Protein AF-A0A3N6H2N9-F1 (afdb_monomer)

Nearest PDB structures (foldseek):
  2o2v-assembly1_A  TM=4.662E-01  e=4.082E+00  Homo sapiens

pLDDT: mean 89.16, std 6.63, range [67.19, 97.81]

Structure (mmCIF, N/CA/C/O backbone):
data_AF-A0A3N6H2N9-F1
#
_entry.id   AF-A0A3N6H2N9-F1
#
loop_
_atom_site.group_PDB
_atom_site.id
_atom_site.type_symbol
_atom_site.label_atom_id
_atom_site.label_alt_id
_atom_site.label_comp_id
_atom_site.label_asym_id
_atom_site.label_entity_id
_atom_site.label_seq_id
_atom_site.pdbx_PDB_ins_code
_atom_site.Cartn_x
_atom_site.Cartn_y
_atom_site.Cartn_z
_atom_site.occupancy
_atom_site.B_iso_or_equiv
_atom_site.auth_seq_id
_atom_site.auth_comp_id
_atom_site.auth_asym_id
_atom_site.auth_atom_id
_atom_site.pdbx_PDB_model_num
ATOM 1 N N . MET A 1 1 ? 6.621 2.821 -23.467 1.00 82.75 1 MET A N 1
ATOM 2 C CA . MET A 1 1 ? 8.092 2.648 -23.431 1.00 82.75 1 MET A CA 1
ATOM 3 C C . MET A 1 1 ? 8.603 1.781 -24.569 1.00 82.75 1 MET A C 1
ATOM 5 O O . MET A 1 1 ? 9.403 2.288 -25.336 1.00 82.75 1 MET A O 1
ATOM 9 N N . ALA A 1 2 ? 8.124 0.539 -24.730 1.00 85.50 2 ALA A N 1
ATOM 10 C CA . ALA A 1 2 ? 8.615 -0.377 -25.771 1.00 85.50 2 ALA A CA 1
ATOM 11 C C . ALA A 1 2 ? 8.611 0.232 -27.189 1.00 85.50 2 ALA A C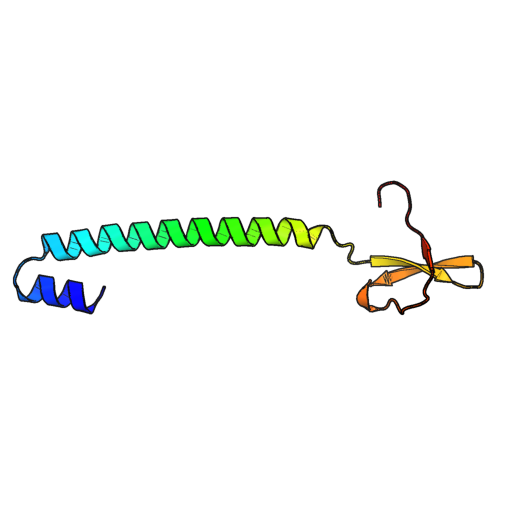 1
ATOM 13 O O . ALA A 1 2 ? 9.637 0.227 -27.856 1.00 85.50 2 ALA A O 1
ATOM 14 N N . VAL A 1 3 ? 7.502 0.853 -27.609 1.00 90.06 3 VAL A N 1
ATOM 15 C CA . VAL A 1 3 ? 7.400 1.505 -28.931 1.00 90.06 3 VAL A CA 1
ATOM 16 C C . VAL A 1 3 ? 8.389 2.670 -29.089 1.00 90.06 3 VAL A C 1
ATOM 18 O O . VAL A 1 3 ? 9.026 2.795 -30.127 1.00 90.06 3 VAL A O 1
ATOM 21 N N . ALA A 1 4 ? 8.570 3.494 -28.052 1.00 85.50 4 ALA A N 1
ATOM 22 C CA . ALA A 1 4 ? 9.498 4.628 -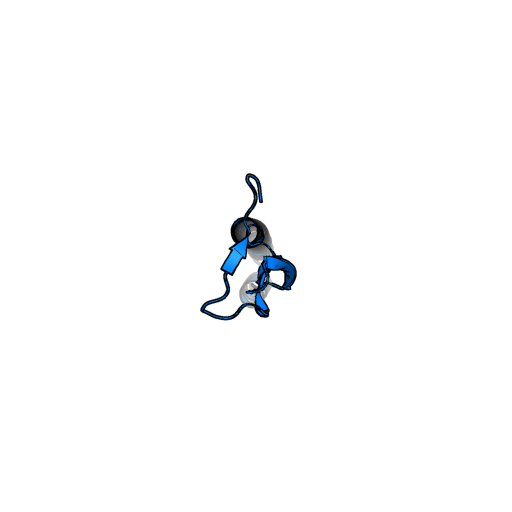28.084 1.00 85.50 4 ALA A CA 1
ATOM 23 C C . ALA A 1 4 ? 10.968 4.176 -28.127 1.00 85.50 4 ALA A C 1
ATOM 25 O O . ALA A 1 4 ? 11.759 4.733 -28.880 1.00 85.50 4 ALA A O 1
ATOM 26 N N . ALA A 1 5 ? 11.319 3.134 -27.368 1.00 85.94 5 ALA A N 1
ATOM 27 C CA . ALA A 1 5 ? 12.656 2.544 -27.374 1.00 85.94 5 ALA A CA 1
ATOM 28 C C . ALA A 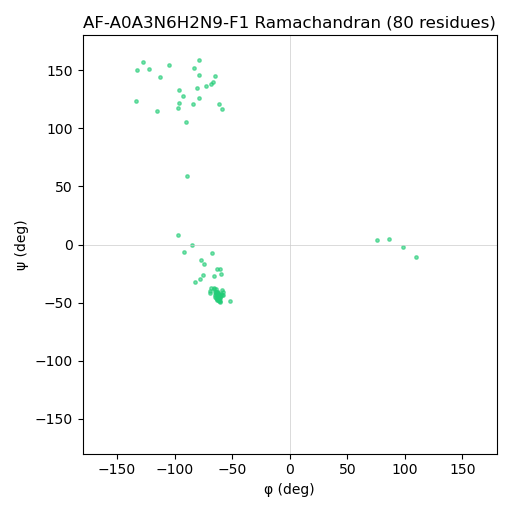1 5 ? 12.998 1.915 -28.732 1.00 85.94 5 ALA A C 1
ATOM 30 O O . ALA A 1 5 ? 14.090 2.129 -29.253 1.00 85.94 5 ALA A O 1
ATOM 31 N N . LEU A 1 6 ? 12.045 1.191 -29.330 1.00 89.50 6 LEU A N 1
ATOM 32 C CA . LEU A 1 6 ? 12.186 0.630 -30.674 1.00 89.50 6 LEU A CA 1
ATOM 33 C C . LEU A 1 6 ? 12.325 1.730 -31.732 1.00 89.50 6 LEU A C 1
ATOM 35 O O . LEU A 1 6 ? 13.182 1.625 -32.604 1.00 89.50 6 LEU A O 1
ATOM 39 N N . GLY A 1 7 ? 11.537 2.803 -31.627 1.00 90.75 7 GLY A N 1
ATOM 40 C CA . GLY A 1 7 ? 11.643 3.963 -32.513 1.00 90.75 7 GLY A CA 1
ATOM 41 C C . GLY A 1 7 ? 13.009 4.646 -32.425 1.00 90.75 7 GLY A C 1
ATOM 42 O O . GLY A 1 7 ? 13.632 4.890 -33.453 1.00 90.75 7 GLY A O 1
ATOM 43 N N . ALA A 1 8 ? 13.508 4.884 -31.209 1.00 90.38 8 ALA A N 1
ATOM 44 C CA . ALA A 1 8 ? 14.816 5.492 -30.971 1.00 90.38 8 ALA A CA 1
ATOM 45 C C . ALA A 1 8 ? 15.970 4.621 -31.504 1.00 90.38 8 ALA A C 1
ATOM 47 O O . ALA A 1 8 ? 16.879 5.125 -32.162 1.00 90.38 8 ALA A O 1
ATOM 48 N N . ALA A 1 9 ? 15.897 3.301 -31.299 1.00 87.88 9 ALA A N 1
ATOM 49 C CA . ALA A 1 9 ? 16.860 2.356 -31.857 1.00 87.88 9 ALA A CA 1
ATOM 50 C C . ALA A 1 9 ? 16.830 2.331 -33.396 1.00 87.88 9 ALA A C 1
ATOM 52 O O . ALA A 1 9 ? 17.886 2.314 -34.025 1.00 87.88 9 ALA A O 1
ATOM 53 N N . ALA A 1 10 ? 15.641 2.389 -34.007 1.00 93.06 10 ALA A N 1
ATOM 54 C CA . ALA A 1 10 ? 15.474 2.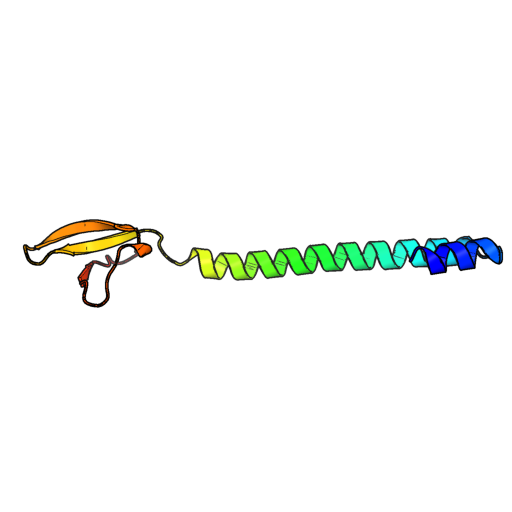371 -35.461 1.00 93.06 10 ALA A CA 1
ATOM 55 C C . ALA A 1 10 ? 16.061 3.610 -36.165 1.00 93.06 10 ALA A C 1
ATOM 57 O O . ALA A 1 10 ? 16.478 3.509 -37.316 1.00 93.06 10 ALA A O 1
ATOM 58 N N . ILE A 1 11 ? 16.132 4.759 -35.483 1.00 93.88 11 ILE A N 1
ATOM 59 C CA . ILE A 1 11 ? 16.740 5.999 -36.005 1.00 93.88 11 ILE A CA 1
ATOM 60 C C . ILE A 1 11 ? 18.200 6.200 -35.553 1.00 93.88 11 ILE A C 1
ATOM 62 O O . ILE A 1 11 ? 18.768 7.272 -35.755 1.00 93.88 11 ILE A O 1
ATOM 66 N N . GLY A 1 12 ? 18.809 5.197 -34.908 1.00 91.00 12 GLY A N 1
ATOM 67 C CA . GLY A 1 12 ? 20.187 5.253 -34.403 1.00 91.00 12 GLY A CA 1
ATOM 68 C C . GLY A 1 12 ? 20.384 6.078 -33.122 1.00 91.00 12 GLY A C 1
ATOM 69 O O . GLY A 1 12 ? 21.509 6.192 -32.642 1.00 91.00 12 GLY A O 1
ATOM 70 N N . GLN A 1 13 ? 19.315 6.614 -32.524 1.00 93.19 13 GLN A N 1
ATOM 71 C CA . GLN A 1 13 ? 19.344 7.411 -31.287 1.00 93.19 13 GLN A CA 1
ATOM 72 C C . GLN A 1 13 ? 19.198 6.528 -30.042 1.00 93.19 13 GLN A C 1
ATOM 74 O O . GLN A 1 13 ? 18.276 6.659 -29.236 1.00 93.19 13 GLN A O 1
ATOM 79 N N . ILE A 1 14 ? 20.121 5.581 -29.882 1.00 90.06 14 ILE A N 1
ATOM 80 C CA . ILE A 1 14 ? 20.060 4.570 -28.815 1.00 90.06 14 ILE A CA 1
ATOM 81 C C . ILE A 1 14 ? 20.201 5.213 -27.426 1.00 90.06 14 ILE A C 1
ATOM 83 O O . ILE A 1 14 ? 19.522 4.797 -26.487 1.00 90.06 14 ILE A O 1
ATOM 87 N N . LEU A 1 15 ? 21.050 6.240 -27.297 1.00 91.88 15 LEU A N 1
ATOM 88 C CA . LEU A 1 15 ? 21.304 6.920 -26.024 1.00 91.88 15 LEU A CA 1
ATOM 89 C C . LEU A 1 15 ? 20.048 7.618 -25.487 1.00 91.88 15 LEU A C 1
ATOM 91 O O . LEU A 1 15 ? 19.701 7.435 -24.321 1.00 91.88 15 LEU A O 1
ATOM 95 N N . ASP A 1 16 ? 19.334 8.346 -26.343 1.00 88.69 16 ASP A N 1
ATOM 96 C CA . ASP A 1 16 ? 18.105 9.048 -25.963 1.00 88.69 16 ASP A CA 1
ATOM 97 C C . ASP A 1 16 ? 17.000 8.061 -25.565 1.00 88.69 16 ASP A C 1
ATOM 99 O O . ASP A 1 16 ? 16.312 8.246 -24.557 1.00 88.69 16 ASP A O 1
ATOM 103 N N . GLY A 1 17 ? 16.873 6.955 -26.307 1.00 91.25 17 GLY A N 1
ATOM 104 C CA . GLY A 1 17 ? 15.964 5.862 -25.959 1.00 91.25 17 GLY A CA 1
ATOM 105 C C . GLY A 1 17 ? 16.296 5.229 -24.604 1.00 91.25 17 GLY A C 1
ATOM 106 O O . GLY A 1 17 ? 15.397 5.005 -23.790 1.00 91.25 17 GLY A O 1
ATOM 107 N N . ALA A 1 18 ? 17.579 4.982 -24.329 1.00 91.31 18 ALA A N 1
ATOM 108 C CA . ALA A 1 18 ? 18.040 4.440 -23.053 1.00 91.31 18 ALA A CA 1
ATOM 109 C C . ALA A 1 18 ? 17.773 5.404 -21.887 1.00 91.31 18 ALA A C 1
ATOM 111 O O . ALA A 1 18 ? 17.274 4.981 -20.843 1.00 91.31 18 ALA A O 1
ATOM 112 N N . LEU A 1 19 ? 18.028 6.701 -22.071 1.00 93.31 19 LEU A N 1
ATOM 113 C CA . LEU A 1 19 ? 17.765 7.719 -21.055 1.00 93.31 19 LEU A CA 1
ATOM 114 C C . LEU A 1 19 ? 16.274 7.792 -20.704 1.00 93.31 19 LEU A C 1
ATOM 116 O O . LEU A 1 19 ? 15.916 7.796 -19.524 1.00 93.31 19 LEU A O 1
ATOM 120 N N . LEU A 1 20 ? 15.395 7.774 -21.712 1.00 92.25 20 LEU A N 1
ATOM 121 C CA . LEU A 1 20 ? 13.948 7.711 -21.496 1.00 92.25 20 LEU A CA 1
ATOM 122 C C . LEU A 1 20 ? 13.546 6.458 -20.716 1.00 92.25 20 LEU A C 1
ATOM 124 O O . LEU A 1 20 ? 12.679 6.540 -19.844 1.00 92.25 20 LEU A O 1
ATOM 128 N N . ILE A 1 21 ? 14.184 5.313 -20.993 1.00 92.69 21 ILE A N 1
ATOM 129 C CA . ILE A 1 21 ? 13.936 4.084 -20.236 1.00 92.69 21 ILE A CA 1
ATOM 130 C C . ILE A 1 21 ? 14.272 4.273 -18.760 1.00 92.69 21 ILE A C 1
ATOM 132 O O . ILE A 1 21 ? 13.443 3.966 -17.904 1.00 92.69 21 ILE A O 1
ATOM 136 N N . VAL A 1 22 ? 15.453 4.811 -18.466 1.00 94.94 22 VAL A N 1
ATOM 137 C CA . VAL A 1 22 ? 15.915 5.022 -17.092 1.00 94.94 22 VAL A CA 1
ATOM 138 C C . VAL A 1 22 ? 14.995 5.985 -16.340 1.00 94.94 22 VAL A C 1
ATOM 140 O O . VAL A 1 22 ? 14.538 5.654 -15.247 1.00 94.94 22 VAL A O 1
ATOM 143 N N . ILE A 1 23 ? 14.660 7.140 -16.923 1.00 95.31 23 ILE A N 1
ATOM 144 C CA . ILE A 1 23 ? 13.809 8.146 -16.265 1.00 95.31 23 ILE A CA 1
ATOM 145 C C . ILE A 1 23 ? 12.427 7.566 -15.944 1.00 95.31 23 ILE A C 1
ATOM 147 O O . ILE A 1 23 ? 11.928 7.724 -14.828 1.00 95.31 23 ILE A O 1
ATOM 151 N N . PHE A 1 24 ? 11.811 6.854 -16.892 1.00 94.06 24 PHE A N 1
ATOM 152 C CA . PHE A 1 24 ? 10.507 6.235 -16.659 1.00 94.06 24 PHE A CA 1
ATOM 153 C C . PHE A 1 24 ? 10.570 5.083 -15.657 1.00 94.06 24 PHE A C 1
ATOM 155 O O . PHE A 1 24 ? 9.653 4.947 -14.850 1.00 94.06 24 PHE A O 1
ATOM 162 N N . ALA A 1 25 ? 11.630 4.272 -15.675 1.00 95.75 25 ALA A N 1
ATOM 163 C CA . ALA A 1 25 ? 11.813 3.204 -14.698 1.00 95.75 25 ALA A CA 1
ATOM 164 C C . ALA A 1 25 ? 11.933 3.773 -13.277 1.00 95.75 25 ALA A C 1
ATOM 166 O O . ALA A 1 25 ? 11.255 3.299 -12.366 1.00 95.75 25 ALA A O 1
ATOM 167 N N . ILE A 1 26 ? 12.716 4.843 -13.101 1.00 97.56 26 ILE A N 1
ATOM 168 C CA . ILE A 1 26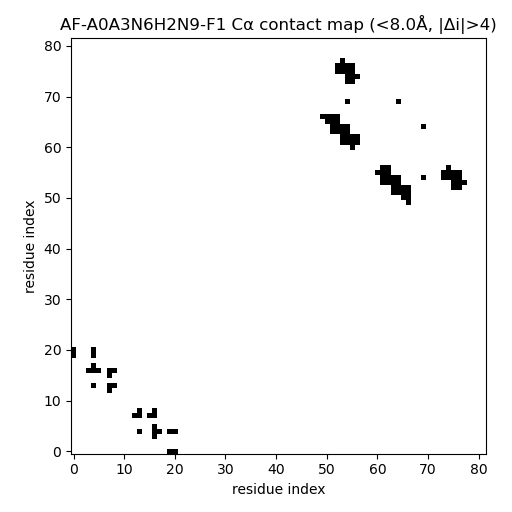 ? 12.843 5.549 -11.820 1.00 97.56 26 ILE A CA 1
ATOM 169 C C . ILE A 1 26 ? 11.497 6.147 -11.402 1.00 97.56 26 ILE A C 1
ATOM 171 O O . ILE A 1 26 ? 11.067 5.946 -10.269 1.00 97.56 26 ILE A O 1
ATOM 175 N N . SER A 1 27 ? 10.794 6.833 -12.307 1.00 96.75 27 SER A N 1
ATOM 176 C CA . SER A 1 27 ? 9.461 7.381 -12.026 1.00 96.75 27 SER A CA 1
ATOM 177 C C . SER A 1 27 ? 8.473 6.289 -11.599 1.00 96.75 27 SER A C 1
ATOM 179 O O . SER A 1 27 ? 7.755 6.455 -10.612 1.00 96.75 27 SER A O 1
ATOM 181 N N . GLY A 1 28 ? 8.479 5.143 -12.286 1.00 96.19 28 GLY A N 1
ATOM 182 C CA . GLY A 1 28 ? 7.662 3.981 -11.946 1.00 96.19 28 GLY A CA 1
ATOM 183 C C . GLY A 1 28 ? 7.995 3.412 -10.568 1.00 96.19 28 GLY A C 1
ATOM 184 O O . GLY A 1 28 ? 7.085 3.158 -9.780 1.00 96.19 28 GLY A O 1
ATOM 185 N N . ALA A 1 29 ? 9.283 3.283 -10.243 1.00 97.19 29 ALA A N 1
ATOM 186 C CA . ALA A 1 29 ? 9.737 2.829 -8.932 1.00 97.19 29 ALA A CA 1
ATOM 187 C C . ALA A 1 29 ? 9.310 3.796 -7.816 1.00 97.19 29 ALA A C 1
ATOM 189 O O . ALA A 1 29 ? 8.721 3.372 -6.822 1.00 97.19 29 ALA A O 1
ATOM 190 N N . LEU A 1 30 ? 9.525 5.102 -8.004 1.00 97.81 30 LEU A N 1
ATOM 191 C CA . LEU A 1 30 ? 9.092 6.131 -7.055 1.00 97.81 30 LEU A CA 1
ATOM 192 C C . LEU A 1 30 ? 7.573 6.105 -6.853 1.00 97.81 30 LEU A C 1
ATOM 194 O O . LEU A 1 30 ? 7.096 6.169 -5.720 1.00 97.81 30 LEU A O 1
ATOM 198 N N . LYS A 1 31 ? 6.807 5.949 -7.936 1.00 97.06 31 LYS A N 1
ATOM 199 C CA . LYS A 1 31 ? 5.347 5.835 -7.880 1.00 97.06 31 LYS A CA 1
ATOM 200 C C . LYS A 1 31 ? 4.896 4.594 -7.108 1.00 97.06 31 LYS A C 1
ATOM 202 O O . LYS A 1 31 ? 3.943 4.684 -6.333 1.00 97.06 31 LYS A O 1
ATOM 207 N N . ALA A 1 32 ? 5.561 3.455 -7.302 1.00 97.00 32 ALA A N 1
ATOM 208 C CA . ALA A 1 32 ? 5.263 2.226 -6.572 1.00 97.00 32 ALA A CA 1
ATOM 209 C C . ALA A 1 32 ? 5.512 2.397 -5.066 1.00 97.00 32 ALA A C 1
ATOM 211 O O . ALA A 1 32 ? 4.633 2.084 -4.266 1.00 97.00 32 ALA A O 1
ATOM 212 N N . VAL A 1 33 ? 6.656 2.978 -4.686 1.00 97.25 33 VAL A N 1
ATOM 213 C CA . VAL A 1 33 ? 6.986 3.270 -3.280 1.00 97.25 33 VAL A CA 1
ATOM 214 C C . VAL A 1 33 ? 5.967 4.223 -2.654 1.00 97.25 33 VAL A C 1
ATOM 216 O O . VAL A 1 33 ? 5.490 3.975 -1.548 1.00 97.25 33 VAL A O 1
ATOM 219 N N . ALA A 1 34 ? 5.605 5.298 -3.358 1.00 96.62 34 ALA A N 1
ATOM 220 C CA . ALA A 1 34 ? 4.610 6.249 -2.873 1.00 96.62 34 ALA A CA 1
ATOM 221 C C . ALA A 1 34 ? 3.240 5.583 -2.674 1.00 96.62 34 ALA A C 1
ATOM 223 O O . ALA A 1 34 ? 2.623 5.751 -1.626 1.00 96.62 34 ALA A O 1
ATOM 224 N N . SER A 1 35 ? 2.801 4.771 -3.639 1.00 96.12 35 SER A N 1
ATOM 225 C CA . SER A 1 35 ? 1.511 4.072 -3.568 1.00 96.12 35 SER A CA 1
ATOM 226 C C . SER A 1 35 ? 1.466 3.068 -2.414 1.00 96.12 35 SER A C 1
ATOM 228 O O . SER A 1 35 ? 0.466 3.007 -1.704 1.00 96.12 35 SER A O 1
ATOM 230 N N . ALA A 1 36 ? 2.552 2.319 -2.195 1.00 95.19 36 ALA A N 1
ATOM 231 C CA . ALA A 1 36 ? 2.662 1.387 -1.075 1.00 95.19 36 ALA A CA 1
ATOM 232 C C . ALA A 1 36 ? 2.546 2.117 0.272 1.00 95.19 36 ALA A C 1
ATOM 234 O O . ALA A 1 36 ? 1.707 1.761 1.092 1.00 95.19 36 ALA A O 1
ATOM 235 N N . ARG A 1 37 ? 3.287 3.220 0.453 1.00 93.06 37 ARG A N 1
ATOM 236 C CA . ARG A 1 37 ? 3.201 4.049 1.668 1.00 93.06 37 ARG A CA 1
ATOM 237 C C . ARG A 1 37 ? 1.794 4.586 1.930 1.00 93.06 37 ARG A C 1
ATOM 239 O O . ARG A 1 37 ? 1.359 4.621 3.081 1.00 93.06 37 ARG A O 1
ATOM 246 N N . THR A 1 38 ? 1.082 5.015 0.888 1.00 92.81 38 THR A N 1
ATOM 247 C CA . THR A 1 38 ? -0.308 5.469 1.022 1.00 92.81 38 THR A CA 1
ATOM 248 C C . THR A 1 38 ? -1.223 4.326 1.451 1.00 92.81 38 THR A C 1
ATOM 250 O O . THR A 1 38 ? -2.018 4.507 2.369 1.00 92.81 38 THR A O 1
ATOM 253 N N . ALA A 1 39 ? -1.093 3.149 0.835 1.00 91.31 39 ALA A N 1
ATOM 254 C CA . ALA A 1 39 ? -1.895 1.980 1.187 1.00 91.31 39 ALA A CA 1
ATOM 255 C C . ALA A 1 39 ? -1.664 1.536 2.640 1.00 91.31 39 ALA A C 1
ATOM 257 O O . ALA A 1 39 ? -2.627 1.266 3.353 1.00 91.31 39 ALA A O 1
ATOM 258 N N . ASP A 1 40 ? -0.412 1.524 3.095 1.00 90.44 40 ASP A N 1
ATOM 259 C CA . ASP A 1 40 ? -0.063 1.152 4.469 1.00 90.44 40 ASP A CA 1
ATOM 260 C C . ASP A 1 40 ? -0.607 2.158 5.489 1.00 90.44 40 ASP A C 1
ATOM 262 O O . ASP A 1 40 ? -1.119 1.769 6.534 1.00 90.44 40 ASP A O 1
ATOM 266 N N . SER A 1 41 ? -0.580 3.453 5.161 1.00 85.88 41 SER A N 1
ATOM 267 C CA . SER A 1 41 ? -1.152 4.492 6.030 1.00 85.88 41 SER A CA 1
ATOM 268 C C . SER A 1 41 ? -2.668 4.336 6.185 1.00 85.88 41 SER A C 1
ATOM 270 O O . SER A 1 41 ? -3.199 4.534 7.272 1.00 85.88 41 SER A O 1
ATOM 272 N N . VAL A 1 42 ? -3.369 3.960 5.109 1.00 85.19 42 VAL A N 1
ATOM 273 C CA . VAL A 1 42 ? -4.814 3.682 5.158 1.00 85.19 42 VAL A CA 1
ATOM 274 C C . VAL A 1 42 ? -5.095 2.406 5.950 1.00 85.19 42 VAL A C 1
ATOM 276 O O . VAL A 1 42 ? -6.012 2.398 6.765 1.00 85.19 42 VAL A O 1
ATOM 279 N N . ARG A 1 43 ? -4.297 1.346 5.761 1.00 82.25 43 ARG A N 1
ATOM 280 C CA . ARG A 1 43 ? -4.420 0.111 6.551 1.00 82.25 43 ARG A CA 1
ATOM 281 C C . ARG A 1 43 ? -4.236 0.362 8.041 1.00 82.25 43 ARG A C 1
ATOM 283 O O . ARG A 1 43 ? -5.068 -0.091 8.810 1.00 82.25 43 ARG A O 1
ATOM 290 N N . GLY A 1 44 ? -3.255 1.173 8.435 1.00 80.69 44 GLY A N 1
ATOM 291 C CA . GLY A 1 44 ? -3.053 1.525 9.843 1.00 80.69 44 GLY A CA 1
ATOM 292 C C . GLY A 1 44 ? -4.254 2.224 10.496 1.00 80.69 44 GLY A C 1
ATOM 293 O O . GLY A 1 44 ? -4.425 2.125 11.705 1.00 80.69 44 GLY A O 1
ATOM 294 N N . LEU A 1 45 ? -5.112 2.900 9.720 1.00 80.00 45 LEU A N 1
ATOM 295 C CA . LEU A 1 45 ? -6.376 3.447 10.232 1.00 80.00 45 LEU A CA 1
ATOM 296 C C . LEU A 1 45 ? -7.469 2.377 10.382 1.00 80.00 45 LEU A C 1
ATOM 298 O O . LEU A 1 45 ? -8.340 2.521 11.234 1.00 80.00 45 LEU A O 1
ATOM 302 N N . LEU A 1 46 ? -7.444 1.331 9.552 1.00 73.44 46 LEU A N 1
ATOM 303 C CA . LEU A 1 46 ? -8.411 0.228 9.575 1.00 73.44 46 LEU A CA 1
ATOM 304 C C . LEU A 1 46 ? -8.070 -0.827 10.635 1.00 73.44 46 LEU A C 1
ATOM 306 O O . LEU A 1 46 ? -8.980 -1.388 11.235 1.00 73.44 46 LEU A O 1
ATOM 310 N N . ASP A 1 47 ? -6.783 -1.037 10.914 1.00 70.75 47 ASP A N 1
ATOM 311 C CA . ASP A 1 47 ? -6.292 -1.967 11.942 1.00 70.75 47 ASP A CA 1
ATOM 312 C C . ASP A 1 47 ? -6.643 -1.522 13.375 1.00 70.75 47 ASP A C 1
ATOM 314 O O . ASP A 1 47 ? -6.420 -2.258 14.333 1.00 70.75 47 ASP A O 1
ATOM 318 N N . LEU A 1 48 ? -7.199 -0.318 13.538 1.00 68.75 48 LEU A N 1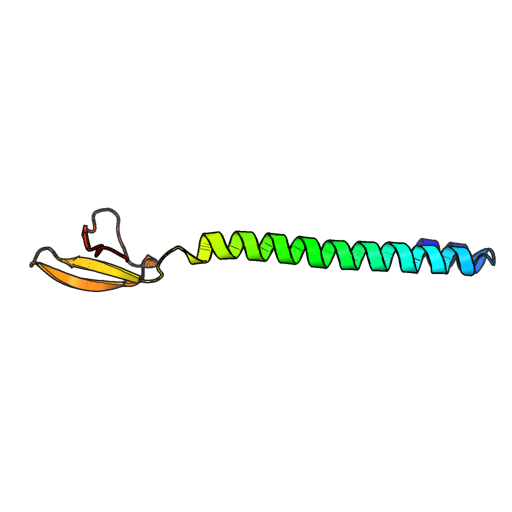
ATOM 319 C CA . LEU A 1 48 ? -7.695 0.179 14.819 1.00 68.75 48 LEU A CA 1
ATOM 320 C C . LEU A 1 48 ? -9.055 -0.423 15.214 1.00 68.75 48 LEU A C 1
ATOM 322 O O . LEU A 1 48 ? -9.482 -0.242 16.352 1.00 68.75 48 LEU A O 1
ATOM 326 N N . ALA A 1 49 ? -9.758 -1.088 14.291 1.00 73.50 49 ALA A N 1
ATOM 327 C CA . ALA A 1 49 ? -11.024 -1.740 14.595 1.00 73.50 49 ALA A CA 1
ATOM 328 C C . ALA A 1 49 ? -10.777 -3.091 15.297 1.00 73.50 49 ALA A C 1
ATOM 330 O O . ALA A 1 49 ? -10.050 -3.930 14.758 1.00 73.50 49 ALA A O 1
ATOM 331 N N . PRO A 1 50 ? -11.381 -3.340 16.472 1.00 73.94 50 PRO A N 1
ATOM 332 C CA . PRO A 1 50 ? -11.225 -4.610 17.167 1.00 73.94 50 PRO A CA 1
AT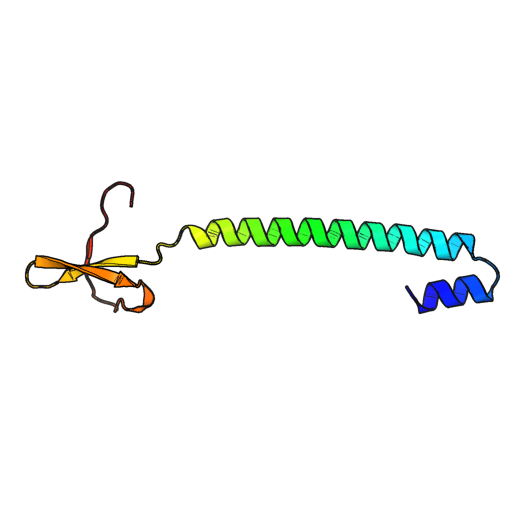OM 333 C C . PRO A 1 50 ? -11.915 -5.741 16.390 1.00 73.94 50 PRO A C 1
ATOM 335 O O . PRO A 1 50 ? -13.030 -5.590 15.887 1.00 73.94 50 PRO A O 1
ATOM 338 N N . THR A 1 51 ? -11.261 -6.898 16.301 1.00 84.31 51 THR A N 1
ATOM 339 C CA . THR A 1 51 ? -11.835 -8.097 15.665 1.00 84.31 51 THR A CA 1
ATOM 340 C C . THR A 1 51 ? -12.883 -8.765 16.553 1.00 84.31 51 THR A C 1
ATOM 342 O O . THR A 1 51 ? -13.827 -9.366 16.058 1.00 84.31 51 THR A O 1
ATOM 345 N N . THR A 1 52 ? -12.772 -8.586 17.870 1.00 88.81 52 THR A N 1
ATOM 346 C CA . THR A 1 52 ? -13.659 -9.180 18.874 1.00 88.81 52 THR A CA 1
ATOM 347 C C . THR A 1 52 ? -14.325 -8.118 19.736 1.00 88.81 52 THR A C 1
ATOM 349 O O . THR A 1 52 ? -13.735 -7.076 20.011 1.00 88.81 52 THR A O 1
ATOM 352 N N . ALA A 1 53 ? -15.520 -8.413 20.236 1.00 90.81 53 ALA A N 1
ATOM 353 C CA . ALA A 1 53 ? -16.223 -7.605 21.221 1.00 90.81 53 ALA A CA 1
ATOM 354 C C . ALA A 1 53 ? -16.760 -8.481 22.355 1.00 90.81 53 ALA A C 1
ATOM 356 O O . ALA A 1 53 ? -17.128 -9.638 22.150 1.00 90.81 53 ALA A O 1
ATOM 357 N N . THR A 1 54 ? -16.852 -7.911 23.553 1.00 91.25 54 THR A N 1
ATOM 358 C CA . THR A 1 54 ? -17.489 -8.568 24.697 1.00 91.25 54 THR A CA 1
ATOM 359 C C . THR A 1 54 ? -18.967 -8.200 24.716 1.00 91.25 54 THR A C 1
ATOM 361 O O . THR A 1 54 ? -19.329 -7.074 25.060 1.00 91.25 54 THR A O 1
ATOM 364 N N . ARG A 1 55 ? -19.834 -9.135 24.325 1.00 92.62 55 ARG A N 1
ATOM 365 C CA . ARG A 1 55 ? -21.289 -8.997 24.408 1.00 92.62 55 ARG A CA 1
ATOM 366 C C . ARG A 1 55 ? -21.759 -9.295 25.829 1.00 92.62 55 ARG A C 1
ATOM 368 O O . ARG A 1 55 ? -21.352 -10.281 26.439 1.00 92.62 55 ARG A O 1
ATOM 375 N N . LEU A 1 56 ? -22.643 -8.447 26.339 1.00 92.62 56 LEU A N 1
ATOM 376 C CA . LEU A 1 56 ? -23.328 -8.631 27.611 1.00 92.62 56 LEU A CA 1
ATOM 377 C C . LEU A 1 56 ? -24.708 -9.245 27.353 1.00 92.62 56 LEU A C 1
ATOM 379 O O . LEU A 1 56 ? -25.554 -8.643 26.687 1.00 92.62 56 LEU A O 1
ATOM 383 N N . LEU A 1 57 ? -24.925 -10.451 27.870 1.00 89.62 57 LEU A N 1
ATOM 384 C CA . LEU A 1 57 ? -26.186 -11.177 27.745 1.00 89.62 57 LEU A CA 1
ATOM 385 C C . LEU A 1 57 ? -27.241 -10.643 28.739 1.00 89.62 57 LEU A C 1
ATOM 387 O O . LEU A 1 57 ? -26.890 -10.045 29.760 1.00 89.62 57 LEU A O 1
ATOM 391 N N . PRO A 1 58 ? -28.547 -10.876 28.492 1.00 86.88 58 PRO A N 1
ATOM 392 C CA . PRO A 1 58 ? -29.622 -10.412 29.379 1.00 86.88 58 PRO A CA 1
ATOM 393 C C . PRO A 1 58 ? -29.564 -10.972 30.809 1.00 86.88 58 PRO A C 1
ATOM 395 O O . PRO A 1 58 ? -30.155 -10.396 31.719 1.00 86.88 58 PRO A O 1
ATOM 398 N N . ASP A 1 59 ? -28.879 -12.099 31.005 1.00 87.31 59 ASP A N 1
ATOM 399 C CA . ASP A 1 59 ? -28.645 -12.736 32.304 1.00 87.31 59 ASP A CA 1
ATOM 400 C C . ASP A 1 59 ? -27.431 -12.156 33.058 1.00 87.31 59 ASP A C 1
ATOM 402 O O . ASP A 1 59 ? -27.152 -12.561 34.186 1.00 87.31 59 ASP A O 1
ATOM 406 N N . GLY A 1 60 ? -26.741 -11.176 32.462 1.00 86.62 60 GLY A N 1
ATOM 407 C CA . GLY A 1 60 ? -25.558 -10.523 33.019 1.00 86.62 60 GLY A CA 1
ATOM 408 C C . GLY A 1 60 ? -24.244 -11.243 32.719 1.00 86.62 60 GLY A C 1
ATOM 409 O O . GLY A 1 60 ? -23.204 -10.812 33.215 1.00 86.62 60 GLY A O 1
ATOM 410 N N . THR A 1 61 ? -24.265 -12.317 31.927 1.00 90.31 61 THR A N 1
ATOM 411 C CA . THR A 1 61 ? -23.052 -13.050 31.548 1.00 90.31 61 THR A CA 1
ATOM 412 C C . THR A 1 61 ? -22.294 -12.320 30.435 1.00 90.31 61 THR A C 1
ATOM 414 O O . THR A 1 61 ? -22.897 -11.695 29.560 1.00 90.31 61 THR A O 1
ATOM 417 N N . GLU A 1 62 ? -20.964 -12.398 30.464 1.00 92.44 62 GLU A N 1
ATOM 418 C CA . GLU A 1 62 ? -20.079 -11.842 29.433 1.00 92.44 62 GLU A CA 1
ATOM 419 C C . GLU A 1 62 ? -19.692 -12.937 28.429 1.00 92.44 62 GLU A C 1
ATOM 421 O O . GLU A 1 62 ? -19.290 -14.035 28.819 1.00 92.44 62 GLU A O 1
ATOM 426 N N . GLU A 1 63 ? -19.785 -12.634 27.136 1.00 91.19 63 GLU A N 1
ATOM 427 C CA . GLU A 1 63 ? -19.386 -13.530 26.050 1.00 91.19 63 GLU A CA 1
ATOM 428 C C . GLU A 1 63 ? -18.546 -12.765 25.021 1.00 91.19 63 GLU A C 1
ATOM 430 O O . GLU A 1 63 ? -18.990 -11.761 24.466 1.00 91.19 63 GLU A O 1
ATOM 435 N N . THR A 1 64 ? -17.326 -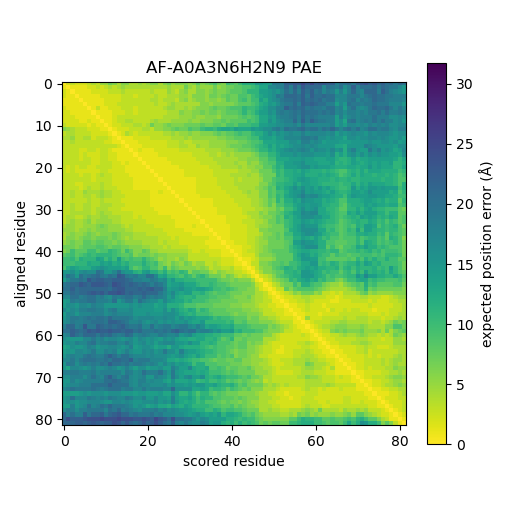13.230 24.748 1.00 91.75 64 THR A N 1
ATOM 436 C CA . THR A 1 64 ? -16.487 -12.663 23.684 1.00 91.75 64 THR A CA 1
ATOM 437 C C . THR A 1 64 ? -16.865 -13.282 22.344 1.00 91.75 64 THR A C 1
ATOM 439 O O . THR A 1 64 ? -16.769 -14.495 22.169 1.00 91.75 64 THR A O 1
ATOM 442 N N . VAL A 1 65 ? -17.268 -12.440 21.398 1.00 91.44 65 VAL A N 1
ATOM 443 C CA . VAL A 1 65 ? -17.671 -12.827 20.041 1.00 91.44 65 VAL A CA 1
ATOM 444 C C . VAL A 1 65 ? -16.900 -12.012 19.007 1.00 91.44 65 VAL A C 1
ATOM 446 O O . VAL A 1 65 ? -16.416 -10.918 19.303 1.00 91.44 65 VAL A O 1
ATOM 449 N N . GLU A 1 66 ? -16.784 -12.527 17.786 1.00 91.81 66 GLU A N 1
ATOM 450 C CA . GLU A 1 66 ? -16.276 -11.739 16.659 1.00 91.81 66 GLU A CA 1
ATOM 451 C C . GLU A 1 66 ? -17.243 -10.583 16.356 1.00 91.81 66 GLU A C 1
ATOM 453 O O . GLU A 1 66 ? -18.463 -10.716 16.501 1.00 91.81 66 GLU A O 1
ATOM 458 N N . THR A 1 67 ? -16.717 -9.431 15.937 1.00 87.25 67 THR A N 1
ATOM 459 C CA . THR A 1 67 ? -17.544 -8.243 15.666 1.00 87.25 67 THR A CA 1
ATOM 460 C C . THR A 1 67 ? -18.544 -8.448 14.527 1.00 87.25 67 THR A C 1
ATOM 462 O O . THR A 1 67 ? -19.559 -7.754 14.481 1.00 87.25 67 THR A O 1
ATOM 465 N N . ASP A 1 68 ? -18.314 -9.422 13.644 1.00 88.94 68 ASP A N 1
ATOM 466 C CA . ASP A 1 68 ? -19.227 -9.806 12.562 1.00 88.94 68 ASP A CA 1
ATOM 467 C C . ASP A 1 68 ? -20.468 -10.590 13.032 1.00 88.94 68 ASP A C 1
ATOM 469 O O . ASP A 1 68 ? -21.459 -10.665 12.303 1.00 88.94 68 ASP A O 1
ATOM 473 N N . GLN A 1 69 ? -20.443 -11.136 14.250 1.00 89.62 69 GLN A N 1
ATOM 474 C CA . GLN A 1 69 ? -21.550 -11.875 14.864 1.00 89.62 69 GLN A CA 1
ATOM 475 C C . GLN A 1 69 ? -22.477 -10.982 15.699 1.00 89.62 69 GLN A C 1
ATOM 477 O O . GLN A 1 69 ? -23.517 -11.452 16.167 1.00 89.62 69 GLN A O 1
ATOM 482 N N . LEU A 1 70 ? -22.124 -9.707 15.888 1.00 88.81 70 LEU A N 1
ATOM 483 C CA . LEU A 1 70 ? -22.944 -8.751 16.626 1.00 88.81 70 LEU A CA 1
ATOM 484 C C . LEU A 1 70 ? -24.182 -8.343 15.824 1.00 88.81 70 LEU A C 1
ATOM 486 O O . LEU A 1 70 ? -24.109 -8.019 14.636 1.00 88.81 70 LEU A O 1
ATOM 490 N N . ALA A 1 71 ? -25.323 -8.285 16.506 1.00 90.94 71 ALA A N 1
ATOM 491 C CA . ALA A 1 71 ? -26.571 -7.799 15.938 1.00 90.94 71 ALA A CA 1
ATOM 492 C C . ALA A 1 71 ? -26.921 -6.397 16.455 1.00 90.94 71 ALA A C 1
ATOM 494 O O . ALA A 1 71 ? -26.555 -5.987 17.559 1.00 90.94 71 ALA A O 1
ATOM 495 N N . VAL A 1 72 ? -27.690 -5.646 15.661 1.00 91.31 72 VAL A N 1
ATOM 496 C CA . VAL A 1 72 ? -28.241 -4.360 16.108 1.00 91.31 72 VAL A CA 1
ATOM 497 C C . VAL A 1 72 ? -29.158 -4.603 17.308 1.00 91.31 72 VAL A C 1
ATOM 499 O O . VAL A 1 72 ? -30.151 -5.317 17.194 1.00 91.31 72 VAL A O 1
ATOM 502 N N . GLY A 1 73 ? -28.834 -3.975 18.439 1.00 89.50 73 GLY A N 1
ATOM 503 C CA . GLY A 1 73 ? -29.541 -4.154 19.711 1.00 89.50 73 GLY A CA 1
ATOM 504 C C . GLY A 1 73 ? -28.736 -4.906 20.774 1.00 89.50 73 GLY A C 1
ATOM 505 O O . GLY A 1 73 ? -29.135 -4.880 21.937 1.00 89.50 73 GLY A O 1
ATOM 506 N N . ASP A 1 74 ? -27.598 -5.508 20.413 1.00 90.62 74 ASP A N 1
ATOM 507 C CA . ASP A 1 74 ? -26.686 -6.123 21.379 1.00 90.62 74 ASP A CA 1
ATOM 508 C C . ASP A 1 74 ? -26.054 -5.062 22.294 1.00 90.62 74 ASP A C 1
ATOM 510 O O . ASP A 1 74 ? -25.668 -3.973 21.862 1.00 90.62 74 ASP A O 1
ATOM 514 N N . THR A 1 75 ? -25.935 -5.390 23.583 1.00 91.69 75 THR A N 1
ATOM 515 C CA . THR A 1 75 ? -25.194 -4.574 24.552 1.00 91.69 75 THR A CA 1
ATOM 516 C C . THR A 1 75 ? -23.765 -5.089 24.616 1.00 91.69 75 THR A C 1
ATOM 518 O O . THR A 1 75 ? -23.550 -6.279 24.825 1.00 91.69 75 THR A O 1
ATOM 521 N N . ILE A 1 76 ? -22.787 -4.203 24.446 1.00 92.81 76 ILE A N 1
ATOM 522 C CA . ILE A 1 76 ? -21.365 -4.544 24.533 1.00 92.81 76 ILE A CA 1
ATOM 523 C C . ILE A 1 76 ? -20.727 -3.882 25.751 1.00 92.81 76 ILE A C 1
ATOM 525 O O . ILE A 1 76 ? -21.073 -2.757 26.119 1.00 92.81 76 ILE A O 1
ATOM 529 N N . LEU A 1 77 ? -19.790 -4.589 26.373 1.00 90.06 77 LEU A N 1
ATOM 530 C CA . LEU A 1 77 ? -18.958 -4.077 27.450 1.00 90.06 77 LEU A CA 1
ATOM 531 C C . LEU A 1 77 ? -17.628 -3.602 26.859 1.00 90.06 77 LEU A C 1
ATOM 533 O O . LEU A 1 77 ? -16.911 -4.390 26.251 1.00 90.06 77 LEU A O 1
ATOM 537 N N . VAL A 1 78 ? -17.302 -2.325 27.066 1.00 90.06 78 VAL A N 1
ATOM 538 C CA . VAL A 1 78 ? -16.015 -1.732 26.673 1.00 90.06 78 VAL A CA 1
ATOM 539 C C . VAL A 1 78 ? -15.284 -1.317 27.941 1.00 90.06 78 VAL A C 1
ATOM 541 O O . VAL A 1 78 ? -15.771 -0.454 28.683 1.00 90.06 78 VAL A O 1
ATOM 544 N N . ARG A 1 79 ? -14.145 -1.948 28.241 1.00 86.88 79 ARG A N 1
ATOM 545 C CA . ARG A 1 79 ? -13.346 -1.586 29.417 1.00 86.88 79 ARG A CA 1
ATOM 546 C C . ARG A 1 79 ? -12.442 -0.390 29.088 1.00 86.88 79 ARG A C 1
ATOM 548 O O . ARG A 1 79 ? -12.064 -0.192 27.938 1.00 86.88 79 ARG A O 1
ATOM 555 N N . PRO A 1 80 ? -12.075 0.443 30.078 1.00 83.19 80 PRO A N 1
ATOM 556 C CA . PRO A 1 80 ? -11.171 1.562 29.835 1.00 83.19 80 PRO A CA 1
ATOM 557 C C . PRO A 1 80 ? -9.827 1.077 29.272 1.00 83.19 80 PRO A C 1
ATOM 559 O O . PRO A 1 80 ? -9.093 0.371 29.962 1.00 83.19 80 PRO A O 1
ATOM 562 N N . GLY A 1 81 ? -9.504 1.488 28.046 1.00 74.62 81 GLY A N 1
ATOM 563 C CA . GLY A 1 81 ? -8.275 1.095 27.350 1.00 74.62 81 GLY A CA 1
ATOM 564 C C . GLY A 1 81 ? -8.435 -0.049 26.345 1.00 74.62 81 GLY A C 1
ATOM 565 O O . GLY A 1 81 ? -7.441 -0.384 25.704 1.00 74.62 81 GLY A O 1
ATOM 566 N N . GLU A 1 82 ? -9.641 -0.612 26.208 1.00 67.19 82 GLU A N 1
ATOM 567 C CA . GLU A 1 82 ? -10.060 -1.420 25.048 1.00 67.19 82 GLU A CA 1
ATOM 568 C C . GLU A 1 82 ? -10.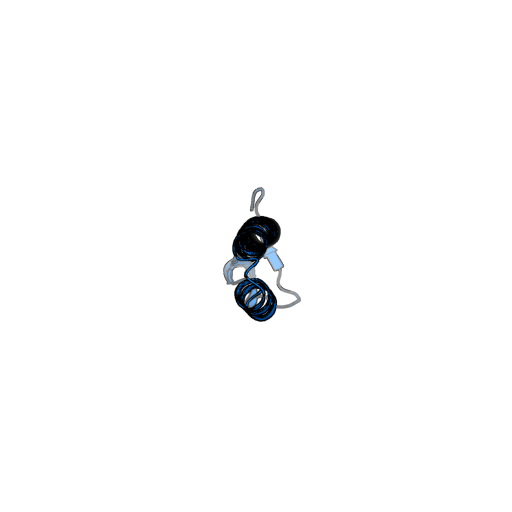582 -0.550 23.897 1.00 67.19 82 GLU A C 1
ATOM 570 O O . GLU A 1 82 ? -11.074 0.575 24.166 1.00 67.19 82 GLU A O 1
#

Solvent-accessible surface area (backbone atoms only — not comparable to full-atom values): 4895 Å² total; per-residue (Å²): 106,71,69,58,37,52,53,23,48,74,72,70,40,46,66,62,26,50,51,54,49,51,55,50,50,50,52,51,51,54,48,51,54,52,50,49,56,53,52,53,58,53,44,62,64,56,70,70,59,70,68,58,42,37,36,48,44,98,88,72,48,79,43,81,40,51,53,88,75,63,57,96,87,66,48,70,62,82,57,96,90,111

Secondary structure (DSSP, 8-state):
-HHHHHHHHHTT-HHHHHHHHHHHHHHHHHHHHHHHHHHHHHHHHHTTS-SEEEEEPTTS-EEEEEGGG--TT-EEE--TT-

Radius of gyration: 27.48 Å; Cα contacts (8 Å, |Δi|>4): 55; chains: 1; bounding box: 51×23×69 Å

Foldseek 3Di:
DVVQCVVCVVVVNNVVSVVVVVVVVVVVVVVVVVVVVVVVVVVVVVVPDDQWFWWQDPVRDTDIDGPVPDDPPTDTDDDVPD

Mean predicted aligned error: 8.94 Å

Sequence (82 aa):
MAVAALGAAAIGQILDGALLIVIFAISGALKAVASARTADSVRGLLDLAPTTATRLLPDGTEETVETDQLAVGDTILVRPGE